Protein AF-A0A1H8HQN9-F1 (afdb_monomer)

Radius of gyration: 13.94 Å; Cα contacts (8 Å, |Δi|>4): 159; chains: 1; bounding box: 39×20×37 Å

pLDDT: mean 85.69, std 9.9, range [58.03, 95.25]

Sequence (82 aa):
MDTQTLVREGVRLAASSGDAKAEEKRGKASFDPAGRYYLESYQVKIEDGQAIAKAETKIEAVFWRELPPFTYQFEARAPVIQ

Solvent-accessible surface area (backbone atoms only — not comparable to full-atom values): 4472 Å² total; per-residue (Å²): 103,54,69,67,58,49,19,51,50,35,12,54,48,19,11,61,66,72,42,25,69,63,35,34,53,50,49,61,73,60,50,58,68,62,89,55,41,40,77,75,44,74,49,42,42,71,55,98,63,27,10,36,10,40,31,32,34,36,39,58,55,90,87,45,83,84,52,76,64,46,77,47,73,49,74,42,74,37,68,48,57,130

Structure (mmCIF, N/CA/C/O backbone):
data_AF-A0A1H8HQN9-F1
#
_entry.id   AF-A0A1H8HQN9-F1
#
loop_
_atom_site.group_PDB
_atom_site.id
_atom_sit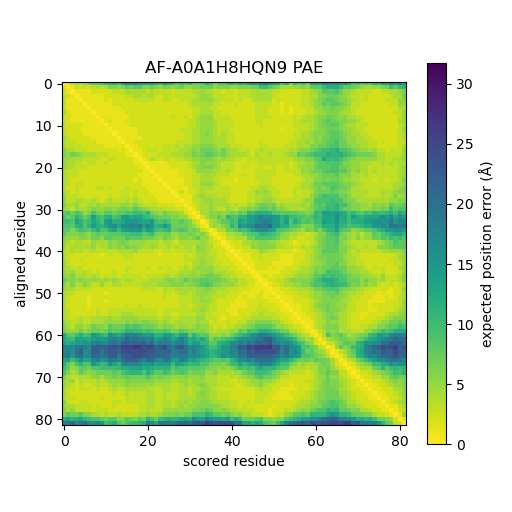e.type_symbol
_atom_site.label_atom_id
_atom_site.label_alt_id
_atom_site.label_comp_id
_atom_site.label_asym_id
_atom_site.label_entity_id
_atom_site.label_seq_id
_atom_site.pdbx_PDB_ins_code
_atom_site.Cartn_x
_atom_site.Cartn_y
_atom_site.Cartn_z
_atom_site.occupancy
_atom_site.B_iso_or_equiv
_atom_site.auth_seq_id
_atom_site.auth_comp_id
_atom_site.auth_asym_id
_atom_site.auth_atom_id
_atom_site.pdbx_PDB_model_num
ATOM 1 N N . MET A 1 1 ? -1.604 -5.953 -12.112 1.00 68.69 1 MET A N 1
ATOM 2 C CA . MET A 1 1 ? -2.459 -4.925 -11.475 1.00 68.69 1 MET A CA 1
ATOM 3 C C . MET A 1 1 ? -1.758 -3.585 -11.626 1.00 68.69 1 MET A C 1
ATOM 5 O O . MET A 1 1 ? -0.549 -3.563 -11.448 1.00 68.69 1 MET A O 1
ATOM 9 N N . ASP A 1 2 ? -2.447 -2.512 -12.023 1.00 82.62 2 ASP A N 1
ATOM 10 C CA . ASP A 1 2 ? -1.818 -1.187 -12.175 1.00 82.62 2 ASP A CA 1
ATOM 11 C C . ASP A 1 2 ? -1.846 -0.364 -10.868 1.00 82.62 2 ASP A C 1
ATOM 13 O O . ASP A 1 2 ? -2.573 -0.689 -9.926 1.00 82.62 2 ASP A O 1
ATOM 17 N N . THR A 1 3 ? -1.045 0.705 -10.808 1.00 86.00 3 THR A N 1
ATOM 18 C CA . THR A 1 3 ? -0.889 1.576 -9.628 1.00 86.00 3 THR A CA 1
ATOM 19 C C . THR A 1 3 ? -2.199 2.240 -9.194 1.00 86.00 3 THR A C 1
ATOM 21 O O . THR A 1 3 ? -2.460 2.368 -7.998 1.00 86.00 3 THR A O 1
ATOM 24 N N . GLN A 1 4 ? -3.047 2.662 -10.138 1.00 90.06 4 GLN A N 1
ATOM 25 C CA . GLN A 1 4 ? -4.308 3.338 -9.810 1.00 90.06 4 GLN A CA 1
ATOM 26 C C . GLN A 1 4 ? -5.330 2.361 -9.234 1.00 90.06 4 GLN A C 1
ATOM 28 O O . GLN A 1 4 ? -6.002 2.672 -8.250 1.00 90.06 4 GLN A O 1
ATOM 33 N N . THR A 1 5 ? -5.425 1.177 -9.827 1.00 89.56 5 THR A N 1
ATOM 34 C CA . THR A 1 5 ? -6.262 0.069 -9.377 1.00 89.56 5 THR A CA 1
ATOM 35 C C . THR A 1 5 ? -5.829 -0.378 -7.988 1.00 89.56 5 THR A C 1
ATOM 37 O O . THR A 1 5 ? -6.681 -0.486 -7.111 1.00 89.56 5 THR A O 1
ATOM 40 N N . LEU A 1 6 ? -4.519 -0.516 -7.744 1.00 90.31 6 LEU A N 1
ATOM 41 C CA . LEU A 1 6 ? -3.966 -0.824 -6.421 1.00 90.31 6 LEU A CA 1
ATOM 42 C C . LEU A 1 6 ? -4.411 0.164 -5.352 1.00 90.31 6 LEU A C 1
ATOM 44 O O . LEU A 1 6 ? -4.926 -0.237 -4.313 1.00 90.31 6 LEU A O 1
ATOM 48 N N . VAL A 1 7 ? -4.254 1.454 -5.615 1.00 93.25 7 VAL A N 1
ATOM 49 C CA . VAL A 1 7 ? -4.608 2.496 -4.651 1.00 93.25 7 VAL A CA 1
ATOM 50 C C . VAL A 1 7 ? -6.118 2.571 -4.427 1.00 93.25 7 VAL A C 1
ATOM 52 O O . VAL A 1 7 ? -6.563 2.674 -3.286 1.00 93.25 7 VAL A O 1
ATOM 55 N N . ARG A 1 8 ? -6.926 2.490 -5.491 1.00 93.38 8 ARG A N 1
ATOM 56 C CA . ARG A 1 8 ? -8.394 2.528 -5.380 1.00 93.38 8 ARG A CA 1
ATOM 57 C C . ARG A 1 8 ? -8.937 1.319 -4.630 1.00 93.38 8 ARG A C 1
ATOM 59 O O . ARG A 1 8 ? -9.818 1.472 -3.788 1.00 93.38 8 ARG A O 1
ATOM 66 N N . GLU A 1 9 ? -8.419 0.133 -4.926 1.00 92.69 9 GLU A N 1
ATOM 67 C CA . GLU A 1 9 ? -8.809 -1.088 -4.232 1.00 92.69 9 GLU A CA 1
ATOM 68 C C . GLU A 1 9 ? -8.362 -1.051 -2.769 1.00 92.69 9 GLU A C 1
ATOM 70 O O . GLU A 1 9 ? -9.179 -1.314 -1.892 1.00 92.69 9 GLU A O 1
ATOM 75 N N . GLY A 1 10 ? -7.122 -0.631 -2.500 1.00 91.44 10 GLY A N 1
ATOM 76 C CA . GLY A 1 10 ? -6.587 -0.466 -1.151 1.00 91.44 10 GLY A CA 1
ATOM 77 C C . GLY A 1 10 ? -7.415 0.471 -0.284 1.00 91.44 10 GLY A C 1
ATOM 78 O O . GLY A 1 10 ? -7.787 0.110 0.828 1.00 91.44 10 GLY A O 1
ATOM 79 N N . VAL A 1 11 ? -7.768 1.645 -0.812 1.00 94.19 11 VAL A N 1
ATOM 80 C CA . VAL A 1 11 ? -8.658 2.591 -0.125 1.00 94.19 11 VAL A CA 1
ATOM 81 C C . VAL A 1 11 ? -10.036 1.993 0.110 1.00 94.19 11 VAL A C 1
ATOM 83 O O . VAL A 1 11 ? -10.545 2.088 1.221 1.00 94.19 11 VAL A O 1
ATOM 86 N N . ARG A 1 12 ? -10.644 1.361 -0.900 1.00 93.75 12 ARG A N 1
ATOM 87 C CA . ARG A 1 12 ? -11.981 0.767 -0.765 1.00 93.75 12 ARG A CA 1
ATOM 88 C C . ARG A 1 12 ? -12.006 -0.328 0.299 1.00 93.75 12 ARG A C 1
ATOM 90 O O . ARG A 1 12 ? -12.935 -0.379 1.098 1.00 93.75 12 ARG A O 1
ATOM 97 N N . LEU A 1 13 ? -11.012 -1.211 0.288 1.00 92.44 13 LEU A N 1
ATOM 98 C CA . LEU A 1 13 ? -10.931 -2.319 1.231 1.00 92.44 13 LEU A CA 1
ATOM 99 C C . LEU A 1 13 ? -10.622 -1.815 2.639 1.00 92.44 13 LEU A C 1
ATOM 101 O O . LEU A 1 13 ? -11.328 -2.198 3.561 1.00 92.44 13 LEU A O 1
ATOM 105 N N . ALA A 1 14 ? -9.671 -0.892 2.802 1.00 92.06 14 ALA A N 1
ATOM 106 C CA . ALA A 1 14 ? -9.357 -0.315 4.109 1.00 92.06 14 ALA A CA 1
ATOM 107 C C . ALA A 1 14 ? -10.529 0.494 4.687 1.00 92.06 14 ALA A C 1
ATOM 109 O O . ALA A 1 14 ? -10.793 0.419 5.884 1.00 92.06 14 ALA A O 1
ATOM 110 N N . ALA A 1 15 ? -11.272 1.212 3.838 1.00 92.50 15 ALA A N 1
ATOM 111 C CA . ALA A 1 15 ? -12.494 1.908 4.231 1.00 92.50 15 ALA A CA 1
ATOM 112 C C . ALA A 1 15 ? -13.606 0.955 4.693 1.00 92.50 15 ALA A C 1
ATOM 114 O O . ALA A 1 15 ? -14.423 1.350 5.516 1.00 92.50 15 ALA A O 1
ATOM 115 N N . SER A 1 16 ? -13.643 -0.275 4.171 1.00 92.62 16 SER A N 1
ATOM 116 C CA . SER A 1 16 ? -14.658 -1.277 4.515 1.00 92.62 16 SER A CA 1
ATOM 117 C C . SER A 1 16 ? -14.246 -2.199 5.664 1.00 92.62 16 SER A C 1
ATOM 119 O O . SER A 1 16 ? -15.117 -2.686 6.375 1.00 92.62 16 SER A O 1
ATOM 121 N N . SER A 1 17 ? -12.957 -2.510 5.810 1.00 91.06 17 SER A N 1
ATOM 122 C CA . SER A 1 17 ? -12.457 -3.452 6.818 1.00 91.06 17 SER A CA 1
ATOM 123 C C . SER A 1 17 ? -12.022 -2.762 8.107 1.00 91.06 17 SER A C 1
ATOM 125 O O . SER A 1 17 ? -11.969 -3.402 9.155 1.00 91.06 17 SER A O 1
ATOM 127 N N . GLY A 1 18 ? -11.664 -1.476 8.039 1.00 90.00 18 GLY A N 1
ATOM 128 C CA . GLY A 1 18 ? -11.046 -0.760 9.151 1.00 90.00 18 GLY A CA 1
ATOM 129 C C . GLY A 1 18 ? -9.615 -1.220 9.471 1.00 90.00 18 GLY A C 1
ATOM 130 O O . GLY A 1 18 ? -9.014 -0.698 10.408 1.00 90.00 18 GLY A O 1
ATOM 131 N N . ASP A 1 19 ? -9.041 -2.159 8.706 1.00 90.88 19 ASP A N 1
ATOM 132 C CA . ASP A 1 19 ? -7.696 -2.700 8.933 1.00 90.88 19 ASP A CA 1
ATOM 133 C C . ASP A 1 19 ? -6.729 -2.289 7.816 1.00 90.88 19 ASP A C 1
ATOM 135 O O . ASP A 1 19 ? -6.477 -3.007 6.847 1.00 90.88 19 ASP A O 1
ATOM 139 N N . ALA A 1 20 ? -6.124 -1.114 7.987 1.00 91.19 20 ALA A N 1
ATOM 140 C CA . ALA A 1 20 ? -5.134 -0.590 7.052 1.00 91.19 20 ALA A CA 1
ATOM 141 C C . ALA A 1 20 ? -3.907 -1.508 6.880 1.00 91.19 20 ALA A C 1
ATOM 143 O O . ALA A 1 20 ? -3.352 -1.601 5.786 1.00 91.19 20 ALA A O 1
ATOM 144 N N . LYS A 1 21 ? -3.466 -2.204 7.940 1.00 92.50 21 LYS A N 1
ATOM 145 C CA . LYS A 1 21 ? -2.240 -3.019 7.893 1.00 92.50 21 LYS A CA 1
ATOM 146 C C . LYS A 1 21 ? -2.454 -4.306 7.107 1.00 92.50 21 LYS A C 1
ATOM 148 O O . LYS A 1 21 ? -1.550 -4.723 6.378 1.00 92.50 21 LYS A O 1
ATOM 153 N N . ALA A 1 22 ? -3.611 -4.943 7.266 1.00 90.81 22 ALA A N 1
ATOM 154 C CA . ALA A 1 22 ? -3.967 -6.120 6.484 1.00 90.81 22 ALA A CA 1
ATOM 155 C C . ALA A 1 22 ? -4.048 -5.779 4.990 1.00 90.81 22 ALA A C 1
ATOM 157 O O . ALA A 1 22 ? -3.438 -6.469 4.167 1.00 90.81 22 ALA A O 1
ATOM 158 N N . GLU A 1 23 ? -4.708 -4.670 4.647 1.00 90.69 23 GLU A N 1
ATOM 159 C CA . GLU A 1 23 ? -4.884 -4.263 3.250 1.00 90.69 23 GLU A CA 1
ATOM 160 C C . GLU A 1 23 ? -3.589 -3.761 2.601 1.00 90.69 23 GLU A C 1
ATOM 162 O O . GLU A 1 23 ? -3.351 -4.006 1.416 1.00 90.69 23 GLU A O 1
ATOM 167 N N . GLU A 1 24 ? -2.683 -3.148 3.370 1.00 91.44 24 GLU A N 1
ATOM 168 C CA . GLU A 1 24 ? -1.345 -2.819 2.874 1.00 91.44 24 GLU A CA 1
ATOM 169 C C . GLU A 1 24 ? -0.573 -4.082 2.462 1.00 91.44 24 GLU A C 1
ATOM 171 O O . GLU A 1 24 ? -0.009 -4.144 1.365 1.00 91.44 24 GLU A O 1
ATOM 176 N N . LYS A 1 25 ? -0.567 -5.115 3.318 1.00 92.38 25 LYS A N 1
ATOM 177 C CA . LYS A 1 25 ? 0.108 -6.390 3.025 1.00 92.38 25 LYS A CA 1
ATOM 178 C C . LYS A 1 25 ? -0.503 -7.081 1.813 1.00 92.38 25 LYS A C 1
ATOM 180 O O . LYS A 1 25 ? 0.233 -7.559 0.951 1.00 92.38 25 LYS A O 1
ATOM 185 N N . ARG A 1 26 ? -1.835 -7.105 1.731 1.00 89.75 26 ARG A N 1
ATOM 186 C CA . ARG A 1 26 ? -2.564 -7.674 0.594 1.00 89.75 26 ARG A CA 1
ATOM 187 C C . ARG A 1 26 ? -2.208 -6.962 -0.707 1.00 89.75 26 ARG A C 1
ATOM 189 O O . ARG A 1 26 ? -1.911 -7.631 -1.694 1.00 89.75 26 ARG A O 1
ATOM 196 N N . GLY A 1 27 ? -2.195 -5.629 -0.708 1.00 87.31 27 GLY A N 1
ATOM 197 C CA . GLY A 1 27 ? -1.846 -4.846 -1.891 1.00 87.31 27 GLY A CA 1
ATOM 198 C C . GLY A 1 27 ? -0.405 -5.081 -2.349 1.00 87.31 27 GLY A C 1
ATOM 199 O O . GLY A 1 27 ? -0.183 -5.311 -3.535 1.00 87.31 27 GLY A O 1
ATOM 200 N N . LYS A 1 28 ? 0.562 -5.140 -1.418 1.00 88.56 28 LYS A N 1
ATOM 2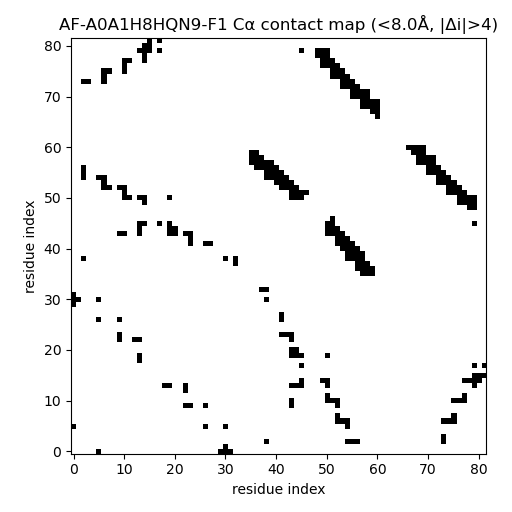01 C CA . LYS A 1 28 ? 1.963 -5.490 -1.737 1.00 88.56 28 LYS A CA 1
ATOM 202 C C . LYS A 1 28 ? 2.090 -6.885 -2.348 1.00 88.56 28 LYS A C 1
ATOM 204 O O . LYS A 1 28 ? 2.842 -7.055 -3.296 1.00 88.56 28 LYS A O 1
ATOM 209 N N . ALA A 1 29 ? 1.351 -7.864 -1.828 1.00 88.06 29 ALA A N 1
ATOM 210 C CA . ALA A 1 29 ? 1.364 -9.232 -2.349 1.00 88.06 29 ALA A CA 1
ATOM 211 C C . ALA A 1 29 ? 0.655 -9.372 -3.709 1.00 88.06 29 ALA A C 1
ATOM 213 O O . ALA A 1 29 ? 0.989 -10.262 -4.483 1.00 88.06 29 ALA A O 1
ATOM 214 N N . SER A 1 30 ? -0.326 -8.510 -3.991 1.00 84.31 30 SER A N 1
ATOM 215 C CA . SER A 1 30 ? -1.121 -8.545 -5.230 1.00 84.31 30 SER A CA 1
ATOM 216 C C . SER A 1 30 ? -0.480 -7.755 -6.374 1.00 84.31 30 SER A C 1
ATOM 218 O O . SER A 1 30 ? -0.867 -7.916 -7.535 1.00 84.31 30 SER A O 1
ATOM 220 N N . PHE A 1 31 ? 0.475 -6.873 -6.067 1.00 82.06 31 PHE A N 1
ATOM 221 C CA . PHE A 1 31 ? 1.195 -6.125 -7.084 1.00 82.06 31 PHE A CA 1
ATOM 222 C C . PHE A 1 31 ? 2.226 -7.025 -7.764 1.00 82.06 31 PHE A C 1
ATOM 224 O O . PHE A 1 31 ? 3.280 -7.323 -7.208 1.00 82.06 31 PHE A O 1
ATOM 231 N N . ASP A 1 32 ? 1.910 -7.436 -8.987 1.00 73.69 32 ASP A N 1
ATOM 232 C CA . ASP A 1 32 ? 2.831 -8.167 -9.848 1.00 73.69 32 ASP A CA 1
ATOM 233 C C . ASP A 1 32 ? 3.765 -7.180 -10.578 1.00 73.69 32 ASP A C 1
ATOM 235 O O . ASP A 1 32 ? 3.274 -6.364 -11.374 1.00 73.69 32 ASP A O 1
ATOM 239 N N . PRO 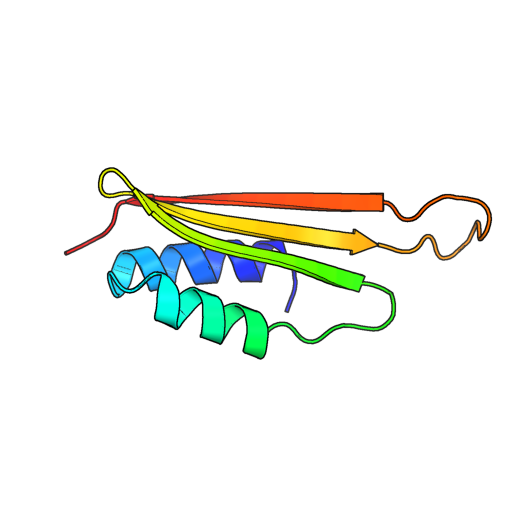A 1 33 ? 5.086 -7.190 -10.306 1.00 68.62 33 PRO A N 1
ATOM 240 C CA . PRO A 1 33 ? 6.035 -6.333 -11.002 1.00 68.62 33 PRO A CA 1
ATOM 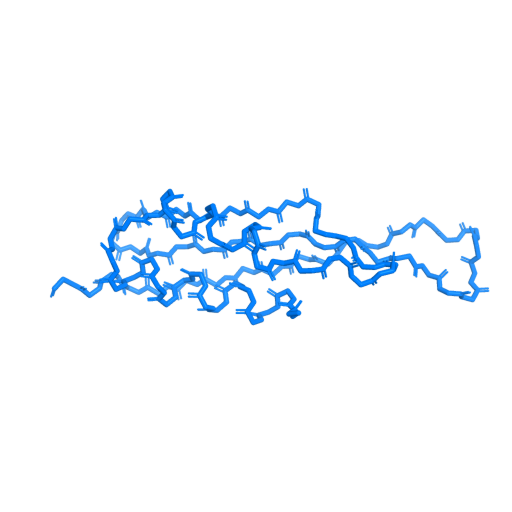241 C C . PRO A 1 33 ? 6.156 -6.751 -12.473 1.00 68.62 33 PRO A C 1
ATOM 243 O O . PRO A 1 33 ? 6.870 -7.684 -12.840 1.00 68.62 33 PRO A O 1
ATOM 246 N N . ALA A 1 34 ? 5.477 -6.016 -13.351 1.00 66.06 34 ALA A N 1
ATOM 247 C CA . ALA A 1 34 ? 5.525 -6.242 -14.789 1.00 66.06 34 ALA A CA 1
ATOM 248 C C . ALA A 1 34 ? 6.772 -5.587 -15.410 1.00 66.06 34 ALA A C 1
ATOM 250 O O . ALA A 1 34 ? 6.736 -4.450 -15.889 1.00 66.06 34 ALA A O 1
ATOM 251 N N . GLY A 1 35 ? 7.886 -6.324 -15.429 1.00 70.81 35 GLY A N 1
ATOM 252 C CA . GLY A 1 35 ? 9.105 -5.994 -16.175 1.00 70.81 35 GLY A CA 1
ATOM 253 C C . GLY A 1 35 ? 9.785 -4.691 -15.739 1.00 70.81 35 GLY A C 1
ATOM 254 O O . GLY A 1 35 ? 10.704 -4.714 -14.933 1.00 70.81 35 GLY A O 1
ATOM 255 N N . ARG A 1 36 ? 9.362 -3.559 -16.315 1.00 71.81 36 ARG A N 1
ATOM 256 C CA . ARG A 1 36 ? 9.971 -2.216 -16.165 1.00 71.81 36 ARG A CA 1
ATOM 257 C C . ARG A 1 36 ? 9.167 -1.264 -15.277 1.00 71.81 36 ARG A C 1
ATOM 259 O O . ARG A 1 36 ? 9.508 -0.088 -15.161 1.00 71.81 36 ARG A O 1
ATOM 266 N N . TYR A 1 37 ? 8.087 -1.781 -14.700 1.00 76.00 37 TYR A N 1
ATOM 267 C CA . TYR A 1 37 ? 7.224 -1.101 -13.750 1.00 76.00 37 TYR A CA 1
ATOM 268 C C . TYR A 1 37 ? 7.376 -1.800 -12.408 1.00 76.00 37 TYR A C 1
ATOM 270 O O . TYR A 1 37 ? 6.970 -2.953 -12.257 1.00 76.00 37 TYR A O 1
ATOM 278 N N . TYR A 1 38 ? 7.968 -1.112 -11.441 1.00 83.12 38 TYR A N 1
ATOM 279 C CA . TYR A 1 38 ? 8.147 -1.650 -10.098 1.00 83.12 38 TYR A CA 1
ATOM 280 C C . TYR A 1 38 ? 7.542 -0.714 -9.065 1.00 83.12 38 TYR A C 1
ATOM 282 O O . TYR A 1 38 ? 7.681 0.508 -9.135 1.00 83.12 38 TYR A O 1
ATOM 290 N N . LEU A 1 39 ? 6.833 -1.316 -8.115 1.00 85.62 39 LEU A N 1
ATOM 291 C CA . LEU A 1 39 ? 6.273 -0.621 -6.970 1.00 85.62 39 LEU A CA 1
ATOM 292 C C . LEU A 1 39 ? 7.421 -0.262 -6.029 1.00 85.62 39 LEU A C 1
ATOM 294 O O . LEU A 1 39 ? 8.022 -1.136 -5.411 1.00 85.62 39 LEU A O 1
ATOM 298 N N . GLU A 1 40 ? 7.741 1.022 -5.963 1.00 87.56 40 GLU A N 1
ATOM 299 C CA . GLU A 1 40 ? 8.782 1.560 -5.090 1.00 87.56 40 GLU A CA 1
ATOM 300 C C . GLU A 1 40 ? 8.266 1.659 -3.656 1.00 87.56 40 GLU A C 1
ATOM 302 O O . GLU A 1 40 ? 8.932 1.241 -2.708 1.00 87.56 40 GLU A O 1
ATOM 307 N N . SER A 1 41 ? 7.033 2.140 -3.496 1.00 90.75 41 SER A N 1
ATOM 308 C CA . SER A 1 41 ? 6.372 2.184 -2.202 1.00 90.75 41 SER A CA 1
ATOM 309 C C . SER A 1 41 ? 4.868 1.973 -2.339 1.00 90.75 41 SER A C 1
ATOM 311 O O . SER A 1 41 ? 4.241 2.320 -3.340 1.00 90.75 41 SER A O 1
ATOM 313 N N . TYR A 1 42 ? 4.278 1.369 -1.313 1.00 92.62 42 TYR A N 1
ATOM 314 C CA . TYR A 1 42 ? 2.834 1.303 -1.146 1.00 92.62 42 TYR A CA 1
ATOM 315 C C . TYR A 1 42 ? 2.504 1.365 0.331 1.00 92.62 42 TYR A C 1
ATOM 317 O O . TYR A 1 42 ? 3.083 0.623 1.133 1.00 92.62 42 TYR A O 1
ATOM 325 N N . GLN A 1 43 ? 1.592 2.267 0.669 1.00 94.56 43 GLN A N 1
ATOM 326 C CA . GLN A 1 43 ? 1.175 2.524 2.031 1.00 94.56 43 GLN A CA 1
ATOM 327 C C . GLN A 1 43 ? -0.339 2.659 2.095 1.00 94.56 43 GLN A C 1
ATOM 329 O O . GLN A 1 43 ? -0.940 3.341 1.262 1.00 94.56 43 GLN A O 1
ATOM 334 N N . VAL A 1 44 ? -0.932 2.060 3.125 1.00 94.12 44 VAL A N 1
ATOM 335 C CA . VAL A 1 44 ? -2.346 2.234 3.462 1.00 94.12 44 VAL A CA 1
ATOM 336 C C . VAL A 1 44 ? -2.446 2.660 4.919 1.00 94.12 44 VAL A C 1
ATOM 338 O O . VAL A 1 44 ? -1.779 2.106 5.791 1.00 94.12 44 VAL A O 1
ATOM 341 N N . LYS A 1 45 ? -3.263 3.672 5.195 1.00 94.25 45 LYS A N 1
ATOM 3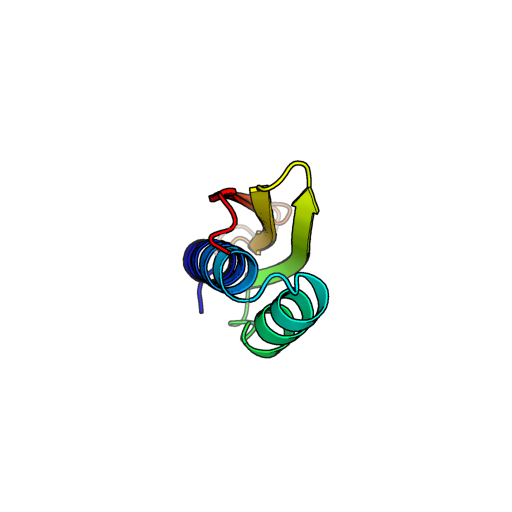42 C CA . LYS A 1 45 ? -3.463 4.226 6.537 1.00 94.25 45 LYS A CA 1
ATOM 343 C C . LYS A 1 45 ? -4.906 4.664 6.715 1.00 94.25 45 LYS A C 1
ATOM 345 O O . LYS A 1 45 ? -5.587 4.971 5.743 1.00 94.25 45 LYS A O 1
ATOM 350 N N . ILE A 1 46 ? -5.359 4.676 7.962 1.00 92.19 46 ILE A N 1
ATOM 351 C CA . ILE A 1 46 ? -6.647 5.245 8.352 1.00 92.19 46 ILE A CA 1
ATOM 352 C C . ILE A 1 46 ? -6.354 6.357 9.353 1.00 92.19 46 ILE A C 1
ATOM 354 O O . ILE A 1 46 ? -5.796 6.095 10.416 1.00 92.19 46 ILE A O 1
ATOM 358 N N . GLU A 1 47 ? -6.703 7.584 8.991 1.00 92.62 47 GLU A N 1
ATOM 359 C CA . GLU A 1 47 ? -6.502 8.793 9.794 1.00 92.62 47 GLU A CA 1
ATOM 360 C C . GLU A 1 47 ? -7.786 9.626 9.718 1.00 92.62 47 GLU A C 1
ATOM 362 O O . GLU A 1 47 ? -8.387 9.733 8.651 1.00 92.62 47 GLU A O 1
ATOM 367 N N . ASP A 1 48 ? -8.254 10.161 10.848 1.00 90.38 48 ASP A 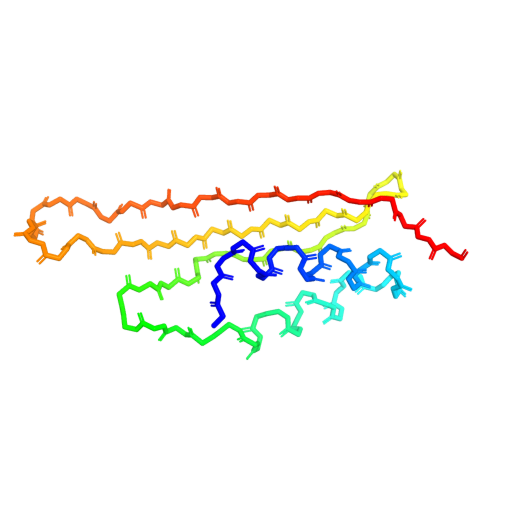N 1
ATOM 368 C CA . ASP A 1 48 ? -9.448 11.023 10.926 1.00 90.38 48 ASP A CA 1
ATOM 369 C C . ASP A 1 48 ? -10.717 10.441 10.261 1.00 90.38 48 ASP A C 1
ATOM 371 O O . ASP A 1 48 ? -11.501 11.145 9.624 1.00 90.38 48 ASP A O 1
ATOM 375 N N . GLY A 1 49 ? -10.920 9.123 10.375 1.00 90.06 49 GLY A N 1
ATOM 376 C CA . GLY A 1 49 ? -12.057 8.433 9.748 1.00 90.06 49 GLY A CA 1
ATOM 377 C C . GLY A 1 49 ? -11.968 8.336 8.220 1.00 90.06 49 GLY A C 1
ATOM 378 O O . GLY A 1 49 ? -12.959 8.019 7.565 1.00 90.06 49 GLY A O 1
ATOM 379 N N . GLN A 1 50 ? -10.795 8.597 7.640 1.00 92.88 50 GLN A N 1
ATOM 380 C CA . GLN A 1 50 ? -10.508 8.466 6.215 1.00 92.88 50 GLN A CA 1
ATOM 381 C C . GLN A 1 50 ? -9.482 7.356 5.989 1.00 92.88 50 GLN A C 1
ATOM 383 O O . GLN A 1 50 ? -8.401 7.365 6.573 1.00 92.88 50 GLN A O 1
ATOM 388 N N . ALA A 1 51 ? -9.791 6.421 5.097 1.00 94.00 51 ALA A N 1
ATOM 389 C CA . ALA A 1 51 ? -8.814 5.511 4.527 1.00 94.00 51 ALA A CA 1
ATOM 390 C C . ALA A 1 51 ? -8.028 6.235 3.427 1.00 94.00 51 ALA A C 1
ATOM 392 O O . ALA A 1 51 ? -8.611 6.817 2.513 1.00 94.00 51 ALA A O 1
ATOM 393 N N . ILE A 1 52 ? -6.704 6.176 3.503 1.00 95.25 52 ILE A N 1
ATOM 394 C CA . ILE A 1 52 ? -5.761 6.804 2.581 1.00 95.25 52 ILE A CA 1
ATOM 395 C C . ILE A 1 52 ? -4.833 5.711 2.064 1.00 95.25 52 ILE A C 1
ATOM 397 O O . ILE A 1 52 ? -4.176 5.030 2.851 1.00 95.25 52 ILE A O 1
ATOM 401 N N . ALA A 1 53 ? -4.743 5.563 0.745 1.00 94.69 53 ALA A N 1
ATOM 402 C CA . ALA A 1 53 ? -3.750 4.701 0.117 1.00 94.69 53 ALA A CA 1
ATOM 403 C C . ALA A 1 53 ? -2.903 5.520 -0.846 1.00 94.69 53 ALA A C 1
ATOM 405 O O . ALA A 1 53 ? -3.412 6.354 -1.599 1.00 94.69 53 ALA A O 1
ATOM 406 N N . LYS A 1 54 ? -1.600 5.258 -0.818 1.00 94.56 54 LY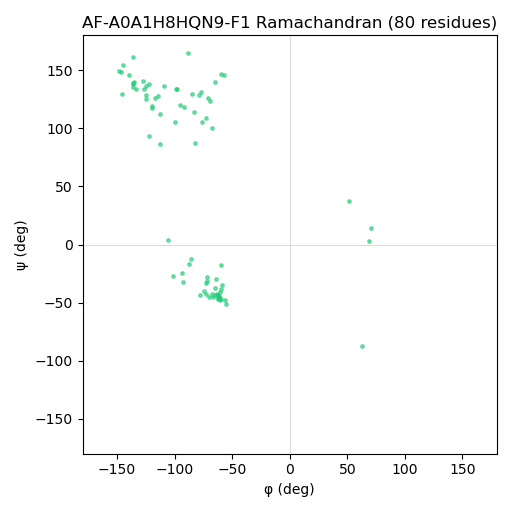S A N 1
ATOM 407 C CA . LYS A 1 54 ? -0.604 5.903 -1.663 1.00 94.56 54 LYS A CA 1
ATOM 408 C C . LYS A 1 54 ? 0.306 4.835 -2.250 1.00 94.56 54 LYS A C 1
ATOM 410 O O . LYS A 1 54 ? 0.782 3.963 -1.525 1.00 94.56 54 LYS A O 1
ATOM 415 N N . ALA A 1 55 ? 0.563 4.929 -3.547 1.00 93.31 55 ALA A N 1
ATOM 416 C CA . ALA A 1 55 ? 1.531 4.099 -4.244 1.00 93.31 55 ALA A CA 1
ATOM 417 C C . ALA A 1 55 ? 2.513 4.971 -5.027 1.00 93.31 55 ALA A C 1
ATOM 419 O O . ALA A 1 55 ? 2.121 5.956 -5.656 1.00 93.31 55 ALA A O 1
ATOM 420 N N . GLU A 1 56 ? 3.777 4.567 -5.021 1.00 92.00 56 GLU A N 1
ATOM 421 C CA . GLU A 1 56 ? 4.822 5.092 -5.891 1.00 92.00 56 GLU A CA 1
ATOM 422 C C . GLU A 1 56 ? 5.309 3.955 -6.779 1.00 92.00 56 GLU A C 1
ATOM 424 O O . GLU A 1 56 ? 5.642 2.863 -6.319 1.00 92.00 56 GLU A O 1
ATOM 429 N N . THR A 1 57 ? 5.289 4.187 -8.083 1.00 88.81 57 THR A N 1
ATOM 430 C CA . THR A 1 57 ? 5.704 3.226 -9.098 1.00 88.81 57 THR A CA 1
ATOM 431 C C . THR A 1 57 ? 6.761 3.868 -9.961 1.00 88.81 57 THR A C 1
ATOM 433 O O . THR A 1 57 ? 6.562 4.957 -10.493 1.00 88.81 57 THR A O 1
ATOM 436 N N . LYS A 1 58 ? 7.880 3.183 -10.124 1.00 86.31 58 LYS A N 1
ATOM 437 C CA . LYS A 1 58 ? 8.984 3.661 -10.936 1.00 86.31 58 LYS A CA 1
ATOM 438 C C . LYS A 1 58 ? 8.920 3.013 -12.311 1.00 86.31 58 LYS A C 1
ATOM 440 O O . LYS A 1 58 ? 8.658 1.815 -12.437 1.00 86.31 58 LYS A O 1
ATOM 445 N N . ILE A 1 59 ? 9.087 3.848 -13.329 1.00 84.56 59 ILE A N 1
ATOM 446 C CA . ILE A 1 59 ? 8.916 3.505 -14.738 1.00 84.56 59 ILE A CA 1
ATOM 447 C C . ILE A 1 59 ? 10.243 3.749 -15.446 1.00 84.56 59 ILE A C 1
ATOM 449 O O . ILE A 1 59 ? 10.737 4.879 -15.492 1.00 84.56 59 ILE A O 1
ATOM 453 N N . GLU A 1 60 ? 10.817 2.698 -16.024 1.00 80.56 60 GLU A N 1
ATOM 454 C CA . GLU A 1 60 ? 12.032 2.817 -16.833 1.00 80.56 60 GLU A CA 1
ATOM 455 C C . GLU A 1 60 ? 11.702 3.184 -18.284 1.00 80.56 60 GLU A C 1
ATOM 457 O O . GLU A 1 60 ? 10.875 2.543 -18.940 1.00 80.56 60 GLU A O 1
ATOM 462 N N . ALA A 1 61 ? 12.365 4.222 -18.805 1.00 68.06 61 ALA A N 1
ATOM 463 C CA . ALA A 1 61 ? 12.162 4.690 -20.170 1.00 68.06 61 ALA A CA 1
ATOM 464 C C . ALA A 1 61 ? 12.705 3.673 -21.190 1.00 68.06 61 ALA A C 1
ATOM 466 O O . ALA A 1 61 ? 13.881 3.316 -21.191 1.00 68.06 61 ALA A O 1
ATOM 467 N N . VAL A 1 62 ? 11.834 3.221 -22.097 1.00 64.44 62 VAL A N 1
ATOM 468 C CA . VAL A 1 62 ? 12.137 2.141 -23.055 1.00 64.44 62 VAL A CA 1
ATOM 469 C C . VAL A 1 62 ? 13.091 2.576 -24.170 1.00 64.44 62 VAL A C 1
ATOM 471 O O . VAL A 1 62 ? 13.885 1.765 -24.644 1.00 64.44 62 VAL A O 1
ATOM 474 N N . PHE A 1 63 ? 13.014 3.835 -24.600 1.00 61.16 63 PHE A N 1
ATOM 475 C CA . PHE A 1 63 ? 13.702 4.295 -25.810 1.00 61.16 63 PHE A CA 1
ATOM 476 C C . PHE A 1 63 ? 14.985 5.074 -25.531 1.00 61.16 63 PHE A C 1
ATOM 478 O O . PHE A 1 63 ? 15.894 5.026 -26.353 1.00 61.16 63 PHE A O 1
ATOM 485 N N . TRP A 1 64 ? 15.101 5.734 -24.377 1.00 62.28 64 TRP A N 1
ATOM 486 C CA . TRP A 1 64 ? 16.268 6.541 -24.012 1.00 62.28 64 TRP A CA 1
ATOM 487 C C . TRP A 1 64 ? 16.859 6.021 -22.701 1.00 62.28 64 TRP A C 1
ATOM 489 O O . TRP A 1 64 ? 16.432 6.417 -21.621 1.00 62.28 64 TRP A O 1
ATOM 499 N N . ARG A 1 65 ? 17.854 5.126 -22.807 1.00 60.06 65 ARG A N 1
ATOM 500 C CA . ARG A 1 65 ? 18.577 4.537 -21.658 1.00 60.06 65 ARG A CA 1
ATOM 501 C C . ARG A 1 65 ? 19.280 5.573 -20.773 1.00 60.06 65 ARG A C 1
ATOM 503 O O . ARG A 1 65 ? 19.643 5.254 -19.649 1.00 60.06 65 ARG A O 1
ATOM 510 N N . GLU A 1 66 ? 19.490 6.780 -21.289 1.00 68.62 66 GLU A N 1
ATOM 511 C CA . GLU A 1 66 ? 20.138 7.889 -20.585 1.00 68.62 66 GLU A CA 1
ATOM 512 C C . GLU A 1 66 ? 19.164 8.702 -19.722 1.00 68.62 66 GLU A C 1
ATOM 514 O O . GLU A 1 66 ? 19.604 9.499 -18.894 1.00 68.62 66 GLU A O 1
ATOM 519 N N . LEU A 1 67 ? 17.846 8.513 -19.884 1.00 68.25 67 LEU A N 1
ATOM 520 C CA . LEU A 1 67 ? 16.879 9.170 -19.015 1.00 68.25 67 LEU A CA 1
ATOM 521 C C . LEU A 1 67 ? 16.812 8.449 -17.665 1.00 68.25 67 LEU A C 1
ATOM 523 O O . LEU A 1 67 ? 16.644 7.225 -17.632 1.00 68.25 67 LEU A O 1
ATOM 527 N N . PRO A 1 68 ? 16.887 9.190 -16.547 1.00 74.25 68 PRO A N 1
ATOM 528 C CA . PRO A 1 68 ? 16.631 8.607 -15.245 1.00 74.25 68 PRO A CA 1
ATOM 529 C C . PRO A 1 68 ? 15.198 8.051 -15.209 1.00 74.25 68 PRO A C 1
ATOM 531 O O . PRO A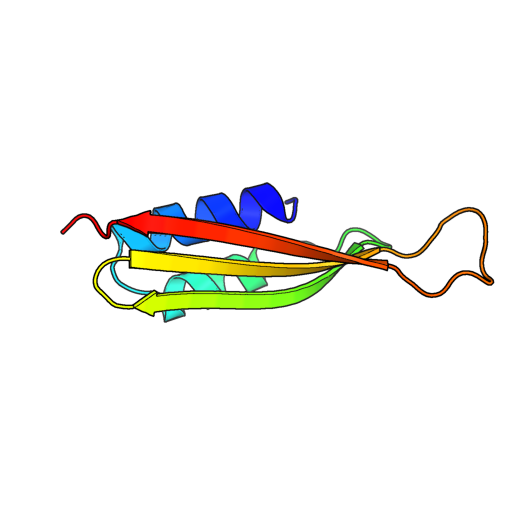 1 68 ? 14.304 8.612 -15.851 1.00 74.25 68 PRO A O 1
ATOM 534 N N . PRO A 1 69 ? 14.951 6.956 -14.472 1.00 77.81 69 PRO A N 1
ATOM 535 C CA . PRO A 1 69 ? 13.603 6.430 -14.316 1.00 77.81 69 PRO A CA 1
ATOM 536 C C . PRO A 1 69 ? 12.666 7.494 -13.737 1.00 77.81 69 PRO A C 1
ATOM 538 O O . PRO A 1 69 ? 13.070 8.292 -12.889 1.00 77.81 69 PRO A O 1
ATOM 541 N N . PHE A 1 70 ? 11.407 7.470 -14.161 1.00 81.94 70 PHE A N 1
ATOM 542 C CA . PHE A 1 70 ? 10.397 8.412 -13.689 1.00 81.94 70 PHE A CA 1
ATOM 543 C C . PHE A 1 70 ? 9.564 7.772 -12.582 1.00 81.94 70 PHE A C 1
ATOM 545 O O . PHE A 1 70 ? 9.104 6.637 -12.724 1.00 81.94 70 PHE A O 1
ATOM 552 N N . THR A 1 71 ? 9.341 8.504 -11.493 1.00 87.62 71 THR A N 1
ATOM 553 C CA . THR A 1 71 ? 8.457 8.071 -10.406 1.00 87.62 71 THR A CA 1
ATOM 554 C C . THR A 1 71 ? 7.046 8.588 -10.663 1.00 87.62 71 THR A C 1
ATOM 556 O O . THR A 1 71 ? 6.803 9.792 -10.721 1.00 87.62 71 THR A O 1
ATOM 559 N N . TYR A 1 72 ? 6.106 7.663 -10.817 1.00 86.19 72 TYR A N 1
ATOM 560 C CA . TYR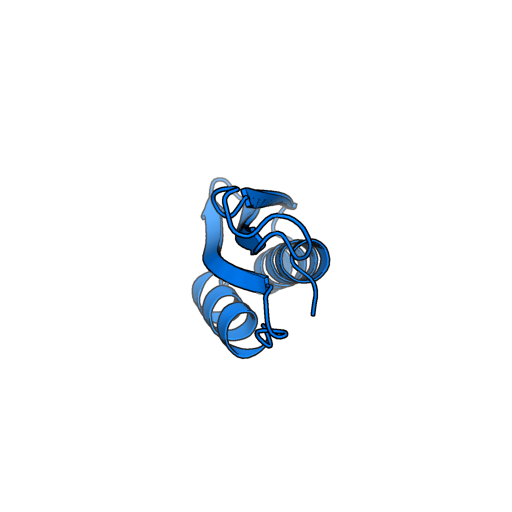 A 1 72 ? 4.679 7.928 -10.857 1.00 86.19 72 TYR A CA 1
ATOM 561 C C . TYR A 1 72 ? 4.086 7.715 -9.466 1.00 86.19 72 TYR A C 1
ATOM 563 O O . TYR A 1 72 ? 4.152 6.616 -8.915 1.00 86.19 72 TYR A O 1
ATOM 571 N N . GLN A 1 73 ? 3.487 8.760 -8.905 1.00 90.75 73 GLN A N 1
ATOM 572 C CA . GLN A 1 73 ? 2.810 8.702 -7.617 1.00 90.75 73 GLN A CA 1
ATOM 573 C C . GLN A 1 73 ? 1.301 8.808 -7.819 1.00 90.75 73 GLN A C 1
ATOM 575 O O . GLN A 1 73 ? 0.822 9.669 -8.559 1.00 90.75 73 GLN A O 1
ATOM 580 N N . PHE A 1 74 ? 0.549 7.971 -7.111 1.00 92.44 74 PHE A N 1
ATOM 581 C CA . PHE A 1 74 ? -0.901 8.073 -7.055 1.00 92.44 74 PHE A CA 1
ATOM 582 C C . PHE A 1 74 ? -1.402 7.900 -5.621 1.00 92.44 74 PHE A C 1
ATOM 584 O O . PHE A 1 74 ? -0.904 7.064 -4.867 1.00 92.44 74 PHE A O 1
ATOM 591 N N . GLU A 1 75 ? -2.384 8.713 -5.245 1.00 94.06 75 GLU A N 1
ATOM 592 C CA . GLU A 1 75 ? -2.996 8.730 -3.919 1.00 94.06 75 GLU A CA 1
ATOM 593 C C . GLU A 1 75 ? -4.516 8.809 -4.071 1.00 94.06 75 GLU A C 1
ATOM 595 O O . GLU A 1 75 ? -5.026 9.536 -4.926 1.00 94.06 75 GLU A O 1
ATOM 600 N N . ALA A 1 76 ? -5.240 8.071 -3.235 1.00 93.75 76 ALA A N 1
ATOM 601 C CA . ALA A 1 76 ? -6.684 8.191 -3.108 1.00 93.75 76 ALA A CA 1
ATOM 602 C C . ALA A 1 76 ? -7.095 8.175 -1.637 1.00 93.75 76 ALA A C 1
ATOM 604 O O . ALA A 1 76 ? -6.338 7.736 -0.765 1.00 93.75 76 ALA A O 1
ATOM 605 N N . ARG A 1 77 ? -8.310 8.667 -1.380 1.00 94.81 77 ARG A N 1
ATOM 606 C CA . ARG A 1 77 ? -8.908 8.759 -0.048 1.00 94.81 77 ARG A CA 1
ATOM 607 C C . ARG A 1 77 ? -10.385 8.379 -0.103 1.00 94.81 77 ARG A C 1
ATOM 609 O O . ARG A 1 77 ? -11.043 8.678 -1.100 1.00 94.81 77 ARG A O 1
ATOM 616 N N . ALA A 1 78 ? -10.895 7.742 0.946 1.00 92.12 78 ALA A N 1
ATOM 617 C CA . ALA A 1 78 ? -12.322 7.475 1.120 1.00 92.12 78 ALA A CA 1
ATOM 618 C C . ALA A 1 78 ? -12.712 7.469 2.605 1.00 92.12 78 ALA A C 1
ATOM 620 O O . ALA A 1 78 ? -11.897 7.068 3.437 1.00 92.12 78 ALA A O 1
ATOM 621 N N . PRO A 1 79 ? -13.952 7.853 2.951 1.00 92.31 79 PRO A N 1
ATOM 622 C CA . PRO A 1 79 ? -14.448 7.729 4.316 1.00 92.31 79 PRO A CA 1
ATOM 623 C C . PRO A 1 79 ? -14.555 6.257 4.725 1.00 92.31 79 PRO A C 1
ATOM 625 O O . PRO A 1 79 ? -14.989 5.423 3.930 1.00 92.31 79 PRO A O 1
ATOM 628 N N . VAL A 1 80 ? -14.183 5.949 5.968 1.00 89.50 80 VAL A N 1
ATOM 629 C CA . VAL A 1 80 ? -14.390 4.623 6.561 1.00 89.50 80 VAL A CA 1
ATOM 630 C C . VAL A 1 80 ? -15.880 4.438 6.826 1.00 89.50 80 VAL A C 1
ATOM 632 O O . VAL A 1 80 ? -16.511 5.277 7.470 1.00 89.50 80 VAL A O 1
ATOM 635 N N . ILE A 1 81 ? -16.439 3.347 6.314 1.00 79.44 81 ILE A N 1
ATOM 636 C CA . ILE A 1 81 ? -17.835 2.973 6.524 1.00 79.44 81 ILE A CA 1
ATOM 637 C C . ILE A 1 81 ? -17.815 1.907 7.622 1.00 79.44 81 ILE A C 1
ATOM 639 O O . ILE A 1 81 ? -17.358 0.793 7.374 1.00 79.44 81 ILE A O 1
ATOM 643 N N . GLN A 1 82 ? -18.226 2.279 8.838 1.00 58.03 82 GLN A N 1
ATOM 644 C CA . GLN A 1 82 ? -18.487 1.332 9.932 1.00 58.03 82 GLN A CA 1
ATOM 645 C C . GLN A 1 82 ? -19.895 0.753 9.821 1.00 58.03 82 GLN A C 1
ATOM 647 O O . GLN A 1 82 ? -20.820 1.531 9.492 1.00 58.03 82 GLN A O 1
#

Nearest PDB structures (foldseek):
  9dt6-assembly4_G  TM=4.879E-01  e=3.624E-01  Klebsiella pneumoniae
  9dt6-assembly2_C  TM=4.841E-01  e=5.345E-01  Klebsiella pneumoniae
  1viq-assembly4_B  TM=4.308E-01  e=2.457E-01  Escherichia coli
  9dt6-assembly3_E  TM=4.654E-01  e=6.084E-01  Klebsiella pneumoniae
  9dua-assembly1_A  TM=4.625E-01  e=6.926E-01  Klebsiella pneumoniae

Organism: NCBI:txid1173111

Foldseek 3Di:
DDQQCLQVVLQVVCLEPVDQPVSQVVSVVPDDQDDQKDWPDWGWDADPQKIKIKTWIWGQDPPDNPDDIDIDIDMDMDGRDD

Mean predicted aligned error: 5.53 Å

Secondary structure (DSSP, 8-state):
--HHHHHHHHHHHHHHHS-HHHHHHHHHHH----TTEEEEEEEEEEETTEEEEEEEEEE--SS-TTSPPEEEEEEEEEE---